Protein AF-A0A2V7BMM4-F1 (afdb_monomer)

Mean predicted aligned error: 13.3 Å

Secondary structure (DSSP, 8-state):
---------HHHHHHHHHHHHHHT--HHHHHHHHHIIIIIS-HHHHHHHHHHTTTTTTT--TT--HHHHHHHHHHHHHHHHHT--

Foldseek 3Di:
DDDD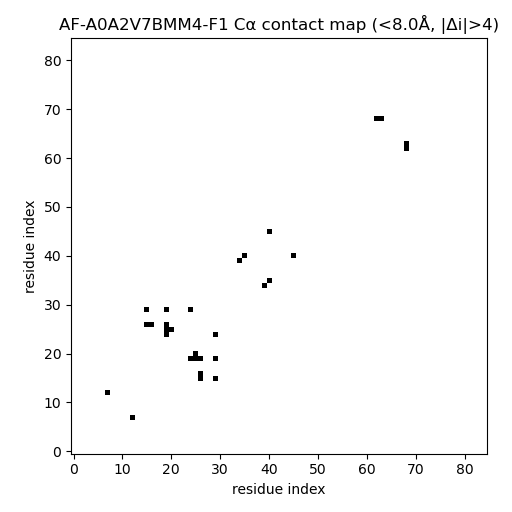DDDDDPVVVVVLVVVCVVVVHDSVVVVVVVCCVVPVCPPVNVVVVCVVCPCVCVPPPPQPDPVVSVVVVVVVVVVVVVVVD

Radius of gyration: 22.35 Å; Cα contacts (8 Å, |Δi|>4): 15; chains: 1; bounding box: 37×22×56 Å

Structure (mmCIF, N/CA/C/O backbone):
data_AF-A0A2V7BMM4-F1
#
_entry.id   AF-A0A2V7BMM4-F1
#
loop_
_atom_site.group_PDB
_atom_site.id
_atom_site.type_symbol
_atom_site.label_atom_id
_atom_site.label_alt_id
_atom_site.label_comp_id
_atom_site.label_asym_id
_atom_site.label_entity_id
_atom_site.label_seq_id
_atom_site.pdbx_PDB_ins_code
_atom_site.Cartn_x
_atom_site.Cartn_y
_atom_site.Cartn_z
_atom_site.occupancy
_atom_site.B_iso_or_equiv
_atom_site.auth_seq_id
_atom_site.auth_comp_id
_atom_site.auth_asym_id
_atom_site.auth_atom_id
_atom_site.pdbx_PDB_model_num
ATOM 1 N N . MET A 1 1 ? 10.343 -5.576 13.107 1.00 70.44 1 MET A N 1
ATOM 2 C CA . MET A 1 1 ? 9.160 -4.690 13.221 1.00 70.44 1 MET A CA 1
ATOM 3 C C . MET A 1 1 ? 9.458 -3.652 14.285 1.00 70.44 1 MET A C 1
ATOM 5 O O . MET A 1 1 ? 9.783 -4.047 15.395 1.00 70.44 1 MET A O 1
ATOM 9 N N . VAL A 1 2 ? 9.386 -2.363 13.952 1.00 90.69 2 VAL A N 1
ATOM 10 C CA . VAL A 1 2 ? 9.512 -1.267 14.928 1.00 90.69 2 VAL A CA 1
ATOM 11 C C . VAL A 1 2 ? 8.106 -0.885 15.395 1.00 90.69 2 VAL A C 1
ATOM 13 O O . VAL A 1 2 ? 7.195 -0.790 14.571 1.00 90.69 2 VAL A O 1
ATOM 16 N N . ARG A 1 3 ? 7.897 -0.724 16.709 1.00 92.88 3 ARG A N 1
ATOM 17 C CA . ARG A 1 3 ? 6.603 -0.292 17.255 1.00 92.88 3 ARG A CA 1
ATOM 18 C C . ARG A 1 3 ? 6.488 1.222 17.113 1.00 92.88 3 ARG A C 1
ATOM 20 O O . ARG A 1 3 ? 7.232 1.956 17.750 1.00 92.88 3 ARG A O 1
ATOM 27 N N . THR A 1 4 ? 5.519 1.665 16.323 1.00 93.00 4 THR A N 1
ATOM 28 C CA . THR A 1 4 ? 5.224 3.085 16.108 1.00 93.00 4 THR A CA 1
ATOM 29 C C . THR A 1 4 ? 3.823 3.390 16.616 1.00 93.00 4 THR A C 1
ATOM 31 O O . THR A 1 4 ? 2.889 2.630 16.354 1.00 93.00 4 THR A O 1
ATOM 34 N N . GLN A 1 5 ? 3.674 4.491 17.351 1.00 94.25 5 GLN A N 1
ATOM 35 C CA . GLN A 1 5 ? 2.378 4.972 17.813 1.00 94.25 5 GLN A CA 1
ATOM 36 C C . GLN A 1 5 ? 1.858 6.037 16.848 1.00 94.25 5 GLN A C 1
ATOM 38 O O . GLN A 1 5 ? 2.558 6.999 16.549 1.00 94.25 5 GLN A O 1
ATOM 43 N N . LEU A 1 6 ? 0.640 5.836 16.346 1.00 90.81 6 LEU A N 1
ATOM 44 C CA . LEU A 1 6 ? -0.025 6.726 15.401 1.00 90.81 6 LEU A CA 1
ATOM 45 C C . LEU A 1 6 ? -1.319 7.228 16.035 1.00 90.81 6 LEU A C 1
ATOM 47 O O . LEU A 1 6 ? -2.131 6.426 16.499 1.00 90.81 6 LEU A O 1
ATOM 51 N N . TYR A 1 7 ? -1.510 8.541 16.030 1.00 95.62 7 TYR A N 1
ATOM 52 C CA . TYR A 1 7 ? -2.792 9.143 16.369 1.00 95.62 7 TYR A CA 1
ATOM 53 C C . TYR A 1 7 ? -3.682 9.138 15.127 1.00 95.62 7 TYR A C 1
ATOM 55 O O . TYR A 1 7 ? -3.238 9.484 14.034 1.00 95.62 7 TYR A O 1
ATOM 63 N N . LEU A 1 8 ? -4.924 8.696 15.296 1.00 95.19 8 LEU A N 1
ATOM 64 C CA . LEU A 1 8 ? -5.923 8.602 14.239 1.00 95.19 8 LEU A CA 1
ATOM 65 C C . LEU A 1 8 ? -7.195 9.285 14.713 1.00 95.19 8 LEU A C 1
ATOM 67 O O . LEU A 1 8 ? -7.560 9.152 15.883 1.00 95.19 8 LEU A O 1
ATOM 71 N N . ASP A 1 9 ? -7.904 9.920 13.788 1.00 98.00 9 ASP A N 1
ATOM 72 C CA . ASP A 1 9 ? -9.261 10.369 14.060 1.00 98.00 9 ASP A CA 1
ATOM 73 C C . ASP A 1 9 ? -10.148 9.181 14.446 1.00 98.00 9 ASP A C 1
ATOM 75 O O . ASP A 1 9 ? -10.052 8.081 13.886 1.00 98.00 9 ASP A O 1
ATOM 79 N N . GLU A 1 10 ? -11.067 9.421 15.378 1.00 97.69 10 GLU A N 1
ATOM 80 C CA . GLU A 1 10 ? -12.006 8.418 15.887 1.00 97.69 10 GLU A CA 1
ATOM 81 C C . GLU A 1 10 ? -12.817 7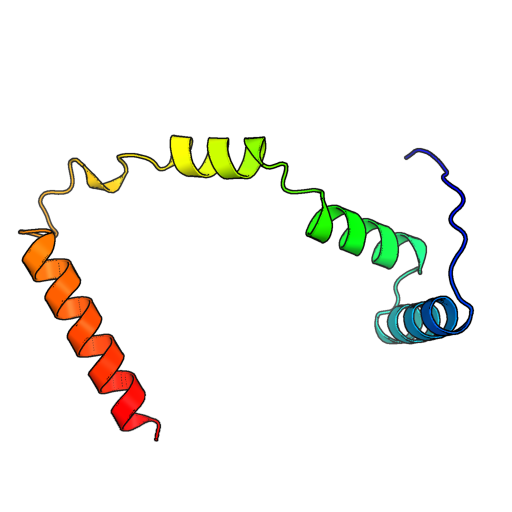.763 14.753 1.00 97.69 10 GLU A C 1
ATOM 83 O O . GLU A 1 10 ? -13.045 6.550 14.738 1.00 97.69 10 GLU A O 1
ATOM 88 N N . THR A 1 11 ? -13.200 8.545 13.741 1.00 98.00 11 THR A N 1
ATOM 89 C CA . THR A 1 11 ? -13.929 8.062 12.559 1.00 98.00 11 THR A CA 1
ATOM 90 C C . THR A 1 11 ? -13.094 7.082 11.731 1.00 98.00 11 THR A C 1
ATOM 92 O O . THR A 1 11 ? -13.590 6.026 11.321 1.00 98.00 11 THR A O 1
ATOM 95 N N . VAL A 1 12 ? -11.808 7.383 11.536 1.00 96.81 12 VAL A N 1
ATOM 96 C CA . VAL A 1 12 ? -10.850 6.528 10.824 1.00 96.81 12 VAL A CA 1
ATOM 97 C C . VAL A 1 12 ? -10.594 5.253 11.618 1.00 96.81 12 VAL A C 1
ATOM 99 O O . VAL A 1 12 ? -10.664 4.154 11.058 1.00 96.81 12 VAL A O 1
ATOM 102 N N . HIS A 1 13 ? -10.372 5.370 12.930 1.00 96.94 13 HIS A N 1
ATOM 103 C CA . HIS A 1 13 ? -10.154 4.218 13.799 1.00 96.94 13 HIS A CA 1
ATOM 104 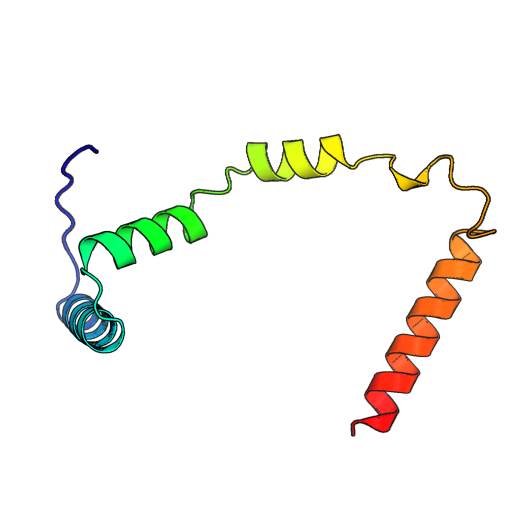C C . HIS A 1 13 ? -11.353 3.259 13.784 1.00 96.94 13 HIS A C 1
ATOM 106 O O . HIS A 1 13 ? -11.182 2.045 13.631 1.00 96.94 13 HIS A O 1
ATOM 112 N N . ARG A 1 14 ? -12.579 3.790 13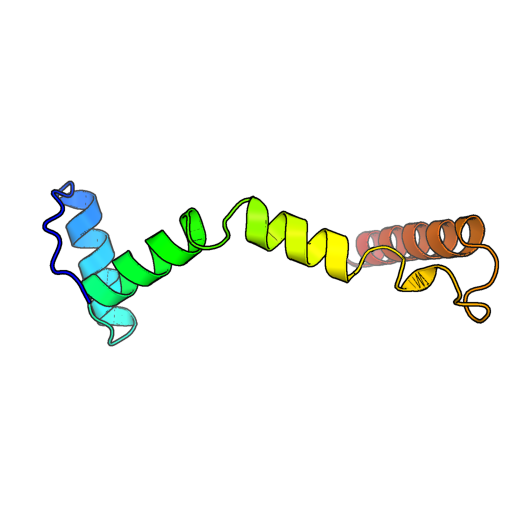.860 1.00 97.75 14 ARG A N 1
ATOM 113 C CA . ARG A 1 14 ? -13.814 2.997 13.798 1.00 97.75 14 ARG A CA 1
ATOM 114 C C . ARG A 1 14 ? -13.961 2.260 12.472 1.00 97.75 14 ARG A C 1
ATOM 116 O O . ARG A 1 14 ? -14.289 1.072 12.468 1.00 97.75 14 ARG A O 1
ATOM 123 N N . ARG A 1 15 ? -13.666 2.931 11.356 1.00 97.62 15 ARG A N 1
ATOM 124 C CA . ARG A 1 15 ? -13.689 2.317 10.021 1.00 97.62 15 ARG A CA 1
ATOM 125 C C . ARG A 1 15 ? -12.671 1.183 9.905 1.00 97.62 15 ARG A C 1
ATOM 127 O O . ARG A 1 15 ? -13.026 0.098 9.447 1.00 97.62 15 ARG A O 1
ATOM 134 N N . LEU A 1 16 ? -11.437 1.399 10.365 1.00 97.06 16 LEU A N 1
ATOM 135 C CA . LEU A 1 16 ? -10.395 0.367 10.379 1.00 97.06 16 LEU A CA 1
ATOM 136 C C . LEU A 1 16 ? -10.787 -0.825 11.252 1.00 97.06 16 LEU A C 1
ATOM 138 O O . LEU A 1 16 ? -10.588 -1.965 10.845 1.00 97.06 16 LEU A O 1
ATOM 142 N N . ARG A 1 17 ? -11.394 -0.582 12.419 1.00 97.56 17 ARG A N 1
ATOM 143 C CA . ARG A 1 17 ? -11.880 -1.647 13.306 1.00 97.56 17 ARG A CA 1
ATOM 144 C C . ARG A 1 17 ? -12.973 -2.492 12.643 1.00 97.56 17 ARG A C 1
ATOM 146 O O . ARG A 1 17 ? -12.964 -3.711 12.795 1.00 97.56 17 ARG A O 1
ATOM 153 N N . GLY A 1 18 ? -13.892 -1.866 11.906 1.00 98.06 18 GLY A N 1
ATOM 154 C CA . GLY A 1 18 ? -14.920 -2.572 11.134 1.00 98.06 18 GLY A CA 1
ATOM 155 C C . GLY A 1 18 ? -14.319 -3.464 10.045 1.00 98.06 18 GLY A C 1
ATOM 156 O O . GLY A 1 18 ? -14.624 -4.653 9.986 1.00 98.06 18 GLY A O 1
ATOM 157 N N . LEU A 1 19 ? -13.399 -2.914 9.247 1.00 97.75 19 LEU A N 1
ATOM 158 C CA . LEU A 1 19 ? -12.703 -3.655 8.187 1.00 97.75 19 LEU A CA 1
ATOM 159 C C . LEU A 1 19 ? -11.869 -4.817 8.736 1.00 97.75 19 LEU A C 1
ATOM 161 O O . LEU A 1 19 ? -11.913 -5.917 8.195 1.00 97.75 19 LEU A O 1
ATOM 165 N N . ALA A 1 20 ? -11.144 -4.585 9.830 1.00 97.69 20 ALA A N 1
ATOM 166 C CA . ALA A 1 20 ? -10.329 -5.591 10.504 1.00 97.69 20 ALA A CA 1
ATOM 167 C C . ALA A 1 20 ? -11.179 -6.799 10.922 1.00 97.69 20 ALA A C 1
ATOM 169 O O . ALA A 1 20 ? -10.848 -7.938 10.598 1.00 97.69 20 ALA A O 1
ATOM 170 N N . ARG A 1 21 ? -12.334 -6.541 11.550 1.00 97.69 21 ARG A N 1
ATOM 171 C CA . ARG A 1 21 ? -13.290 -7.586 11.940 1.00 97.69 21 ARG A CA 1
ATOM 172 C C . ARG A 1 21 ? -13.838 -8.353 10.744 1.00 97.69 21 ARG A C 1
ATOM 174 O O . ARG A 1 21 ? -13.859 -9.575 10.784 1.00 97.69 21 ARG A O 1
ATOM 181 N N . GLN A 1 22 ? -14.248 -7.646 9.692 1.00 97.75 22 GLN A N 1
ATOM 182 C CA . GLN A 1 22 ? -14.799 -8.272 8.490 1.00 97.75 22 GLN A CA 1
ATOM 183 C C . GLN A 1 22 ? -13.782 -9.193 7.798 1.00 97.75 22 GLN A C 1
ATOM 185 O O . GLN A 1 22 ? -14.164 -10.209 7.230 1.00 97.75 22 GLN A O 1
ATOM 190 N N . GLN A 1 23 ? -12.495 -8.840 7.846 1.00 96.25 23 GLN A N 1
ATOM 191 C CA . GLN A 1 23 ? -11.423 -9.575 7.170 1.00 96.25 23 GLN A CA 1
ATOM 192 C C . GLN A 1 23 ? -10.719 -10.605 8.069 1.00 96.25 23 GLN A C 1
ATOM 194 O O . GLN A 1 23 ? -9.839 -11.309 7.586 1.00 96.25 23 GLN A O 1
ATOM 199 N N . GLY A 1 24 ? -11.047 -10.675 9.365 1.00 97.00 24 GLY A N 1
ATOM 200 C CA . GLY A 1 24 ? -10.307 -11.502 10.326 1.00 97.00 24 GLY A CA 1
ATOM 201 C C . GLY A 1 24 ? -8.850 -11.056 10.515 1.00 97.00 24 GLY A C 1
ATOM 202 O O . GLY A 1 24 ? -7.989 -11.875 10.819 1.00 97.00 24 GLY A O 1
ATOM 203 N N . ARG A 1 25 ? -8.563 -9.766 10.307 1.00 97.25 25 ARG A N 1
ATOM 204 C CA . ARG A 1 25 ? -7.218 -9.172 10.381 1.00 97.25 25 ARG A CA 1
ATOM 205 C C . ARG A 1 25 ? -7.118 -8.191 11.542 1.00 97.25 25 ARG A C 1
ATOM 207 O O . ARG A 1 25 ? -8.122 -7.752 12.099 1.00 97.25 25 ARG A O 1
ATOM 214 N N . THR A 1 26 ? -5.904 -7.790 11.891 1.00 96.94 26 THR A N 1
ATOM 215 C CA . THR A 1 26 ? -5.648 -6.744 12.887 1.00 96.94 26 THR A CA 1
ATOM 216 C C . THR A 1 26 ? -5.603 -5.352 12.250 1.00 96.94 26 THR A C 1
ATOM 218 O O . THR A 1 26 ? -5.261 -5.185 11.079 1.00 96.94 26 THR A O 1
ATOM 221 N N . ILE A 1 27 ? -5.887 -4.309 13.040 1.00 95.69 27 ILE A N 1
ATOM 222 C CA . ILE A 1 27 ? -5.752 -2.912 12.583 1.00 95.69 27 ILE A CA 1
ATOM 223 C C . ILE A 1 27 ? -4.310 -2.622 12.145 1.00 95.69 27 ILE A C 1
ATOM 225 O O . ILE A 1 27 ? -4.097 -1.977 11.123 1.00 95.69 27 ILE A O 1
ATOM 229 N N . SER A 1 28 ? -3.321 -3.137 12.879 1.00 95.12 28 SER A N 1
ATOM 230 C CA . SER A 1 28 ? -1.902 -2.951 12.564 1.00 95.12 28 SER A CA 1
ATOM 231 C C . SER A 1 28 ? -1.512 -3.541 11.207 1.00 95.12 28 SER A C 1
ATOM 233 O O . SER A 1 28 ? -0.703 -2.944 10.502 1.00 95.12 28 SER A O 1
ATOM 235 N N . GLU A 1 29 ? -2.087 -4.682 10.815 1.00 95.31 29 GLU A N 1
ATOM 236 C CA . GLU A 1 29 ? -1.879 -5.260 9.481 1.00 95.31 29 GLU A CA 1
ATOM 237 C C . GLU A 1 29 ? -2.500 -4.396 8.386 1.00 95.31 29 GLU A C 1
ATOM 239 O O . GLU A 1 29 ? -1.846 -4.128 7.382 1.00 95.31 29 GLU A O 1
ATOM 244 N N . LEU A 1 30 ? -3.723 -3.899 8.592 1.00 96.56 30 LEU A N 1
ATOM 245 C CA . LEU A 1 30 ? -4.373 -3.013 7.623 1.00 96.56 30 LEU A CA 1
ATOM 246 C C . LEU A 1 30 ? -3.599 -1.708 7.424 1.00 96.56 30 LEU A C 1
ATOM 248 O O . LEU A 1 30 ? -3.421 -1.270 6.287 1.00 96.56 30 LEU A O 1
ATOM 252 N N . VAL A 1 31 ? -3.133 -1.099 8.518 1.00 95.06 31 VAL A N 1
ATOM 253 C CA . VAL A 1 31 ? -2.328 0.129 8.476 1.00 95.06 31 VAL A CA 1
ATOM 254 C C . VAL A 1 31 ? -1.007 -0.133 7.763 1.00 95.06 31 VAL A C 1
ATOM 256 O O . VAL A 1 31 ? -0.642 0.627 6.873 1.00 95.06 31 VAL A O 1
ATOM 259 N N . ARG A 1 32 ? -0.315 -1.229 8.090 1.00 93.00 32 ARG A N 1
ATOM 260 C CA . ARG A 1 32 ? 0.939 -1.602 7.424 1.00 93.00 32 ARG A CA 1
ATOM 261 C C . ARG A 1 32 ? 0.748 -1.780 5.923 1.00 93.00 32 ARG A C 1
ATOM 263 O O . ARG A 1 32 ? 1.477 -1.169 5.153 1.00 93.00 32 ARG A O 1
ATOM 270 N N . ASP A 1 33 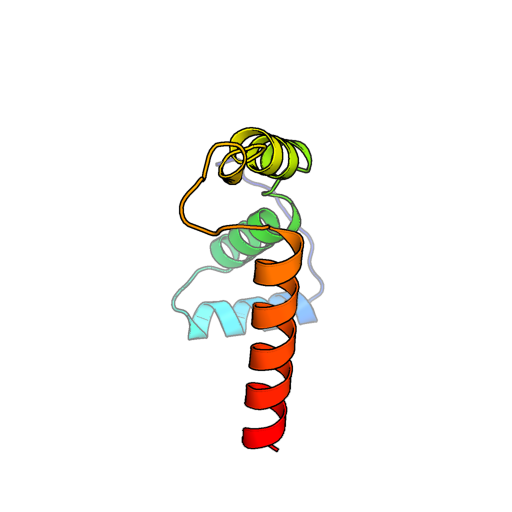? -0.243 -2.560 5.512 1.00 92.50 33 ASP A N 1
ATOM 271 C CA . ASP A 1 33 ? -0.533 -2.794 4.099 1.00 92.50 33 ASP A CA 1
ATOM 272 C C . ASP A 1 33 ? -0.898 -1.497 3.370 1.00 92.50 33 ASP A C 1
ATOM 274 O O . ASP A 1 33 ? -0.516 -1.296 2.219 1.00 92.50 33 ASP A O 1
ATOM 278 N N . ALA A 1 34 ? -1.649 -0.607 4.023 1.00 92.75 34 ALA A N 1
ATOM 279 C CA . ALA A 1 34 ? -1.983 0.695 3.463 1.00 92.75 34 ALA A CA 1
ATOM 280 C C . ALA A 1 34 ? -0.733 1.564 3.277 1.00 92.75 34 ALA A C 1
ATOM 282 O O . ALA A 1 34 ? -0.575 2.153 2.212 1.00 92.75 34 ALA A O 1
ATOM 283 N N . LEU A 1 35 ? 0.171 1.594 4.261 1.00 90.88 35 LEU A N 1
ATOM 284 C CA . LEU A 1 35 ? 1.437 2.323 4.172 1.00 90.88 35 LEU A CA 1
ATOM 285 C C . LEU A 1 35 ? 2.352 1.746 3.089 1.00 90.88 35 LEU A C 1
ATOM 287 O O . LEU A 1 35 ? 2.921 2.509 2.319 1.00 90.88 35 LEU A O 1
ATOM 291 N N . VAL A 1 36 ? 2.445 0.421 2.963 1.00 87.12 36 VAL A N 1
ATOM 292 C CA . VAL A 1 36 ? 3.206 -0.228 1.881 1.00 87.12 36 VAL A CA 1
ATOM 293 C C . VAL A 1 36 ? 2.587 0.073 0.516 1.00 87.12 36 VAL A C 1
ATOM 295 O O . VAL A 1 36 ? 3.303 0.349 -0.436 1.00 87.12 36 VAL A O 1
ATOM 298 N N . ARG A 1 37 ? 1.260 0.096 0.381 1.00 84.38 37 ARG A N 1
ATOM 299 C CA . ARG A 1 37 ? 0.640 0.496 -0.893 1.00 84.38 37 ARG A CA 1
ATOM 300 C C . ARG A 1 37 ? 0.847 1.974 -1.219 1.00 84.38 37 ARG A C 1
ATOM 302 O O . ARG A 1 37 ? 0.996 2.310 -2.387 1.00 84.38 37 ARG A O 1
ATOM 309 N N . ALA A 1 38 ? 0.815 2.842 -0.210 1.00 86.25 38 ALA A N 1
ATOM 310 C CA . ALA A 1 38 ? 0.937 4.285 -0.394 1.00 86.25 38 ALA A CA 1
ATOM 311 C C . ALA A 1 38 ? 2.388 4.737 -0.620 1.00 86.25 38 ALA A C 1
ATOM 313 O O . ALA A 1 38 ? 2.620 5.657 -1.397 1.00 86.25 38 ALA A O 1
ATOM 314 N N . TYR A 1 39 ? 3.345 4.089 0.048 1.00 82.56 39 TYR A N 1
ATOM 315 C CA . TYR A 1 39 ? 4.742 4.528 0.124 1.00 82.56 39 TYR A CA 1
ATOM 316 C C . TYR A 1 39 ? 5.766 3.417 -0.143 1.00 82.56 39 TYR A C 1
ATOM 318 O O . TYR A 1 39 ? 6.954 3.698 -0.231 1.00 82.56 39 TYR A O 1
ATOM 326 N N . GLY A 1 40 ? 5.338 2.157 -0.219 1.00 70.19 40 GLY A N 1
ATOM 327 C CA . GLY A 1 40 ? 6.230 1.000 -0.333 1.00 70.19 40 GLY A CA 1
ATOM 328 C C . GLY A 1 40 ? 6.799 0.787 -1.730 1.00 70.19 40 GLY A C 1
ATOM 329 O O . GLY A 1 40 ? 7.904 0.279 -1.828 1.00 70.19 40 GLY A O 1
ATOM 330 N N . ALA A 1 41 ? 6.116 1.238 -2.787 1.00 62.47 41 ALA A N 1
ATOM 331 C CA . ALA A 1 41 ? 6.769 1.419 -4.078 1.00 62.47 41 ALA A CA 1
ATOM 332 C C . ALA A 1 41 ? 7.538 2.742 -4.023 1.00 62.47 41 ALA A C 1
ATOM 334 O O . ALA A 1 41 ? 6.974 3.807 -4.293 1.00 62.47 41 ALA A O 1
ATOM 335 N N . GLY A 1 42 ? 8.813 2.681 -3.639 1.00 64.25 42 GLY A N 1
ATOM 336 C CA . GLY A 1 42 ? 9.704 3.821 -3.821 1.00 64.25 42 GLY A CA 1
ATOM 337 C C . GLY A 1 42 ? 9.671 4.245 -5.291 1.00 64.25 42 GLY A C 1
ATOM 338 O O . GLY A 1 42 ? 9.581 3.390 -6.178 1.00 64.25 42 GLY A O 1
ATOM 339 N N . ALA A 1 43 ? 9.727 5.551 -5.566 1.00 61.44 43 ALA A N 1
ATOM 340 C CA . ALA A 1 43 ? 9.891 6.046 -6.936 1.00 61.44 43 ALA A CA 1
ATOM 341 C C . ALA A 1 43 ? 11.042 5.305 -7.644 1.00 61.44 43 ALA A C 1
ATOM 343 O O . ALA A 1 43 ? 10.887 4.899 -8.792 1.00 61.44 43 ALA A O 1
ATOM 344 N N . ASP A 1 44 ? 12.096 4.995 -6.888 1.00 67.06 44 ASP A N 1
ATOM 345 C CA . ASP A 1 44 ? 13.265 4.227 -7.305 1.00 67.06 44 ASP A CA 1
ATOM 346 C C . ASP A 1 44 ? 12.952 2.770 -7.669 1.00 67.06 44 ASP A C 1
ATOM 348 O O . ASP A 1 44 ? 13.512 2.258 -8.627 1.00 67.06 44 ASP A O 1
ATOM 352 N N . GLU A 1 45 ? 12.050 2.080 -6.964 1.00 70.62 45 GLU A N 1
ATOM 353 C CA . GLU A 1 45 ? 11.696 0.687 -7.284 1.00 70.62 45 GLU A CA 1
ATOM 354 C C . GLU A 1 45 ? 10.813 0.622 -8.535 1.00 70.62 45 GLU A C 1
ATOM 356 O O . GLU A 1 45 ? 10.972 -0.253 -9.392 1.00 70.62 45 GLU A O 1
ATOM 361 N N . ARG A 1 46 ? 9.914 1.601 -8.694 1.00 69.94 46 ARG A N 1
ATOM 362 C CA . ARG A 1 46 ? 9.116 1.751 -9.912 1.00 69.94 46 ARG A CA 1
ATOM 363 C C . ARG A 1 46 ? 9.990 2.139 -11.102 1.00 69.94 46 ARG A C 1
ATOM 365 O O . ARG A 1 46 ? 9.823 1.566 -12.175 1.00 69.94 46 ARG A O 1
ATOM 372 N N . GLU A 1 47 ? 10.919 3.073 -10.921 1.00 78.31 47 GLU A N 1
ATOM 373 C CA . GLU A 1 47 ? 11.901 3.449 -11.937 1.00 78.31 47 GLU A CA 1
ATOM 374 C C . GLU A 1 47 ? 12.816 2.271 -12.281 1.00 78.31 47 GLU A C 1
ATOM 376 O O . GLU A 1 47 ? 12.948 1.942 -13.455 1.00 78.31 47 GLU A O 1
ATOM 381 N N . ALA A 1 48 ? 13.365 1.569 -11.289 1.00 80.00 48 ALA A N 1
ATOM 382 C CA . ALA A 1 48 ? 14.195 0.385 -11.491 1.00 80.00 48 ALA A CA 1
ATOM 383 C C . ALA A 1 48 ? 13.438 -0.719 -12.234 1.00 80.00 48 ALA A C 1
ATOM 385 O O . ALA A 1 48 ? 13.988 -1.328 -13.146 1.00 80.00 48 ALA A O 1
ATOM 386 N N . THR A 1 49 ? 12.160 -0.937 -11.914 1.00 81.69 49 THR A N 1
ATOM 387 C CA . THR A 1 49 ? 11.308 -1.885 -12.643 1.00 81.69 49 THR A CA 1
ATOM 388 C C . THR A 1 49 ? 11.123 -1.453 -14.097 1.00 81.69 49 THR A C 1
ATOM 390 O O . THR A 1 49 ? 11.267 -2.273 -15.000 1.00 81.69 49 THR A O 1
ATOM 393 N N . LEU A 1 50 ? 10.840 -0.168 -14.347 1.00 83.88 50 LEU A N 1
ATOM 394 C CA . LEU A 1 50 ? 10.697 0.374 -15.702 1.00 83.88 50 LEU A CA 1
ATOM 395 C C . LEU A 1 50 ? 12.005 0.288 -16.500 1.00 83.88 50 LEU A C 1
ATOM 397 O O . LEU A 1 50 ? 11.964 -0.045 -17.681 1.00 83.88 50 LEU A O 1
ATOM 401 N N . ARG A 1 51 ? 13.151 0.528 -15.855 1.00 85.06 51 ARG A N 1
ATOM 402 C CA . ARG A 1 51 ? 14.490 0.348 -16.432 1.00 85.06 51 ARG A CA 1
ATOM 403 C C . ARG A 1 51 ? 14.794 -1.116 -16.726 1.00 85.06 51 ARG A C 1
ATOM 405 O O . 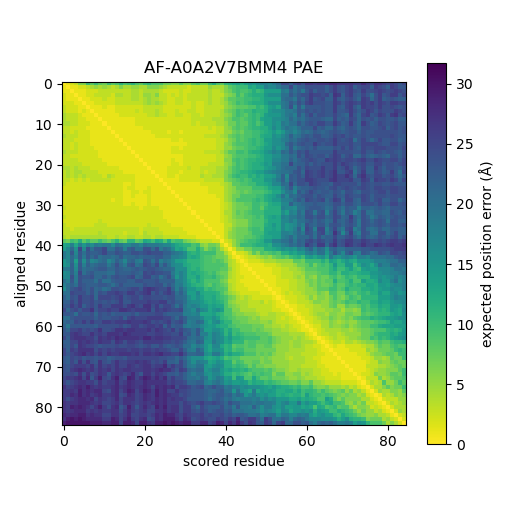ARG A 1 51 ? 15.322 -1.419 -17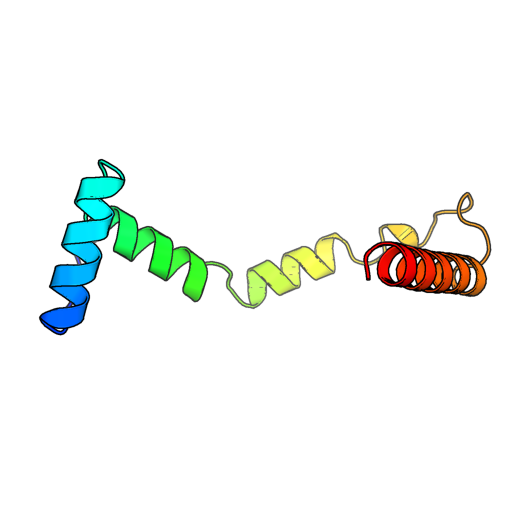.787 1.00 85.06 51 ARG A O 1
ATOM 412 N N . ALA A 1 52 ? 14.424 -2.031 -15.834 1.00 84.38 52 ALA A N 1
ATOM 413 C CA . ALA A 1 52 ? 14.663 -3.463 -16.008 1.00 84.38 52 ALA A CA 1
ATOM 414 C C . ALA A 1 52 ? 13.877 -4.061 -17.186 1.00 84.38 52 ALA A C 1
ATOM 416 O O . ALA A 1 52 ? 14.332 -5.021 -17.803 1.00 84.38 52 ALA A O 1
ATOM 417 N N . ILE A 1 53 ? 12.709 -3.499 -17.511 1.00 86.06 53 ILE A N 1
ATOM 418 C CA . ILE A 1 53 ? 11.899 -3.919 -18.668 1.00 86.06 53 ILE A CA 1
ATOM 419 C C . ILE A 1 53 ? 12.123 -3.041 -19.910 1.00 86.06 53 ILE A C 1
ATOM 421 O O . ILE A 1 53 ? 11.511 -3.283 -20.956 1.00 86.06 53 ILE A O 1
ATOM 425 N N . GLU A 1 54 ? 12.978 -2.018 -19.817 1.00 85.00 54 GLU A N 1
ATOM 426 C CA . GLU A 1 54 ? 13.329 -1.149 -20.937 1.00 85.00 54 GLU A CA 1
ATOM 427 C C . GLU A 1 54 ? 13.999 -1.980 -22.038 1.00 85.00 54 GLU A C 1
ATOM 429 O O . GLU A 1 54 ? 14.938 -2.732 -21.803 1.00 85.00 54 GLU A O 1
ATOM 434 N N . GLY A 1 55 ? 13.504 -1.869 -23.270 1.00 81.69 55 GLY A N 1
ATOM 435 C CA . GLY A 1 55 ? 14.076 -2.603 -24.400 1.00 81.69 55 GLY A CA 1
ATOM 436 C C . GLY A 1 55 ? 13.689 -4.083 -24.485 1.00 81.69 55 GLY A C 1
ATOM 437 O O . GLY A 1 55 ? 14.087 -4.724 -25.450 1.00 81.69 55 GLY A O 1
ATOM 438 N N . LEU A 1 56 ? 12.833 -4.601 -23.592 1.00 84.25 56 LEU A N 1
ATOM 439 C CA . LEU A 1 56 ? 12.319 -5.984 -23.645 1.00 84.25 56 LEU A CA 1
ATOM 440 C C . LEU A 1 56 ? 11.717 -6.363 -25.017 1.00 84.25 56 LEU A C 1
ATOM 442 O O . LEU A 1 56 ? 11.688 -7.528 -25.399 1.00 84.25 56 LEU A O 1
ATOM 446 N N . TRP A 1 57 ? 11.236 -5.373 -25.770 1.00 78.19 57 TRP A N 1
ATOM 447 C CA . TRP A 1 57 ? 10.603 -5.547 -27.079 1.00 78.19 57 TRP A CA 1
ATOM 448 C C . TRP A 1 57 ? 11.468 -5.043 -28.244 1.00 78.19 57 TRP A C 1
ATOM 450 O O . TRP A 1 57 ? 10.988 -5.009 -29.373 1.00 78.19 57 TRP A O 1
ATOM 460 N N . ARG A 1 58 ? 12.718 -4.626 -27.990 1.00 80.50 58 ARG A N 1
ATOM 461 C CA . ARG A 1 58 ? 13.596 -4.008 -28.999 1.00 80.50 58 ARG A CA 1
ATOM 462 C C . ARG A 1 58 ? 13.948 -4.975 -30.129 1.00 80.50 58 ARG A C 1
ATOM 464 O O . ARG A 1 58 ? 13.912 -4.575 -31.286 1.00 80.50 58 ARG A O 1
ATOM 471 N N . ASP A 1 59 ? 14.210 -6.233 -29.789 1.00 82.44 59 ASP A N 1
ATOM 472 C CA . ASP A 1 59 ? 14.724 -7.234 -30.735 1.00 82.44 59 ASP A CA 1
ATOM 473 C C . ASP A 1 59 ? 13.644 -8.216 -31.212 1.00 82.44 59 ASP A C 1
ATOM 475 O O . ASP A 1 59 ? 13.925 -9.239 -31.838 1.00 82.44 59 ASP A O 1
ATOM 479 N N . ARG A 1 60 ? 12.376 -7.918 -30.917 1.00 83.19 60 ARG A N 1
ATOM 480 C CA . ARG A 1 60 ? 11.253 -8.750 -31.339 1.00 83.19 60 ARG A CA 1
ATOM 481 C C . ARG A 1 60 ? 10.944 -8.540 -32.820 1.00 83.19 60 ARG A C 1
ATOM 483 O O . ARG A 1 60 ? 10.412 -7.507 -33.215 1.00 83.19 60 ARG A O 1
ATOM 490 N N . THR A 1 61 ? 11.197 -9.562 -33.628 1.00 82.62 61 THR A N 1
ATOM 491 C CA . THR A 1 61 ? 10.962 -9.546 -35.082 1.00 82.62 61 THR A CA 1
ATOM 492 C C . THR A 1 61 ? 9.596 -10.107 -35.494 1.00 82.62 61 THR A C 1
ATOM 494 O O . THR A 1 61 ? 9.144 -9.898 -36.616 1.00 82.62 61 THR A O 1
ATOM 497 N N . ASP A 1 62 ? 8.889 -10.767 -34.580 1.00 85.75 62 ASP A N 1
ATOM 498 C CA . ASP A 1 62 ? 7.643 -11.506 -34.820 1.00 85.75 62 ASP A CA 1
ATOM 499 C C . ASP A 1 62 ? 6.361 -10.647 -34.728 1.00 85.75 62 ASP A C 1
ATOM 501 O O . ASP A 1 62 ? 5.291 -11.085 -35.141 1.00 85.75 62 ASP A O 1
ATOM 505 N N . ILE A 1 63 ? 6.440 -9.409 -34.224 1.00 80.50 63 ILE A N 1
ATOM 506 C CA . ILE A 1 63 ? 5.300 -8.459 -34.176 1.00 80.50 63 ILE A CA 1
ATOM 507 C C . ILE A 1 63 ? 5.156 -7.585 -35.429 1.00 80.50 63 ILE A C 1
ATOM 509 O O . ILE A 1 63 ? 4.144 -6.885 -35.577 1.00 80.50 63 ILE A O 1
ATOM 513 N N . GLY A 1 64 ? 6.126 -7.643 -36.345 1.00 80.75 64 GLY A N 1
ATOM 514 C CA . GLY A 1 64 ? 6.198 -6.755 -37.505 1.00 80.75 64 GLY A CA 1
ATOM 515 C C . GLY A 1 64 ? 6.371 -5.284 -37.109 1.00 80.75 64 GLY A C 1
ATOM 516 O O . GLY A 1 64 ? 6.859 -4.977 -36.025 1.00 80.75 64 GLY A O 1
ATOM 517 N N . ASP A 1 65 ? 5.961 -4.360 -37.985 1.00 84.94 65 ASP A N 1
ATOM 518 C CA . ASP A 1 65 ? 6.052 -2.919 -37.713 1.00 84.94 65 ASP A CA 1
ATOM 519 C C . ASP A 1 65 ? 5.284 -2.523 -36.438 1.00 84.94 65 ASP A C 1
ATOM 521 O O . ASP A 1 65 ? 4.055 -2.659 -36.354 1.00 84.94 65 ASP A O 1
ATOM 525 N N . THR A 1 66 ? 6.018 -1.964 -35.472 1.00 82.06 66 THR A N 1
ATOM 526 C CA . THR A 1 66 ? 5.505 -1.480 -34.186 1.00 82.06 66 THR A CA 1
ATOM 527 C C . THR A 1 66 ? 4.340 -0.512 -34.369 1.00 82.06 66 THR A C 1
ATOM 529 O O . THR A 1 66 ? 3.330 -0.604 -33.665 1.00 82.06 66 THR A O 1
ATOM 532 N N . SER A 1 67 ? 4.427 0.396 -35.346 1.00 83.50 67 SER A N 1
ATOM 533 C CA . SER A 1 67 ? 3.380 1.395 -35.583 1.00 83.50 67 SER A CA 1
ATOM 534 C C . SER A 1 67 ? 2.075 0.751 -36.053 1.00 83.50 67 SER A C 1
ATOM 536 O O . SER A 1 67 ? 0.988 1.106 -35.581 1.00 83.50 67 SER A O 1
ATOM 538 N N . GLY A 1 68 ? 2.164 -0.208 -36.972 1.00 87.00 68 GLY A N 1
ATOM 539 C CA . GLY A 1 68 ? 1.043 -0.999 -37.460 1.00 87.00 68 GLY A CA 1
ATOM 540 C C . GLY A 1 68 ? 0.443 -1.889 -36.375 1.00 87.00 68 GLY A C 1
ATOM 541 O O . GLY A 1 68 ? -0.783 -1.941 -36.237 1.00 87.00 68 GLY A O 1
ATOM 542 N N . TYR A 1 69 ? 1.289 -2.533 -35.570 1.00 84.88 69 TYR A N 1
ATOM 543 C CA . TYR A 1 69 ? 0.870 -3.355 -34.437 1.00 84.88 69 TYR A CA 1
ATOM 544 C C . TYR A 1 69 ? 0.048 -2.547 -33.422 1.00 84.88 69 TYR A C 1
ATOM 546 O O . TYR A 1 69 ? -1.102 -2.895 -33.137 1.00 84.88 69 TYR A O 1
ATOM 554 N N . VAL A 1 70 ? 0.562 -1.399 -32.965 1.00 86.44 70 VAL A N 1
ATOM 555 C CA . VAL A 1 70 ? -0.141 -0.524 -32.008 1.00 86.44 70 VAL A CA 1
ATOM 556 C C . VAL A 1 70 ? -1.445 0.029 -32.597 1.00 86.44 70 VAL A C 1
ATOM 558 O O . VAL A 1 70 ? -2.464 0.100 -31.903 1.00 86.44 70 VAL A O 1
ATOM 561 N N . ARG A 1 71 ? -1.462 0.389 -33.890 1.00 86.81 71 ARG A N 1
ATOM 562 C CA . ARG A 1 71 ? -2.684 0.852 -34.575 1.00 86.81 71 ARG A CA 1
ATOM 563 C C . ARG A 1 71 ? -3.765 -0.226 -34.668 1.00 86.81 71 ARG A C 1
ATOM 565 O O . ARG A 1 71 ? -4.947 0.116 -34.603 1.00 86.81 71 ARG A O 1
ATOM 572 N N . ARG A 1 72 ? -3.407 -1.504 -34.842 1.00 86.25 72 ARG A N 1
ATOM 573 C CA . ARG A 1 72 ? -4.373 -2.619 -34.784 1.00 86.25 72 ARG A CA 1
ATOM 574 C C . ARG A 1 72 ? -4.949 -2.752 -33.377 1.00 86.25 72 ARG A C 1
ATOM 576 O O . ARG A 1 72 ? -6.159 -2.619 -33.222 1.00 86.25 72 ARG A O 1
ATOM 583 N N . LEU A 1 73 ? -4.081 -2.826 -32.366 1.00 85.62 73 LEU A N 1
ATOM 584 C CA . LEU A 1 73 ? -4.483 -2.969 -30.965 1.00 85.62 73 LEU A CA 1
ATOM 585 C C . LEU A 1 73 ? -5.478 -1.879 -30.527 1.00 85.62 73 LEU A C 1
ATOM 587 O O . LEU A 1 73 ? -6.514 -2.174 -29.939 1.00 85.62 73 LEU A O 1
ATOM 591 N N . ARG A 1 74 ? -5.215 -0.607 -30.865 1.00 83.75 74 ARG A N 1
ATOM 592 C CA . ARG A 1 74 ? -6.126 0.504 -30.530 1.00 83.75 74 ARG A CA 1
ATOM 593 C C . ARG A 1 74 ? -7.497 0.358 -31.192 1.00 83.75 74 ARG A C 1
ATOM 595 O O . ARG 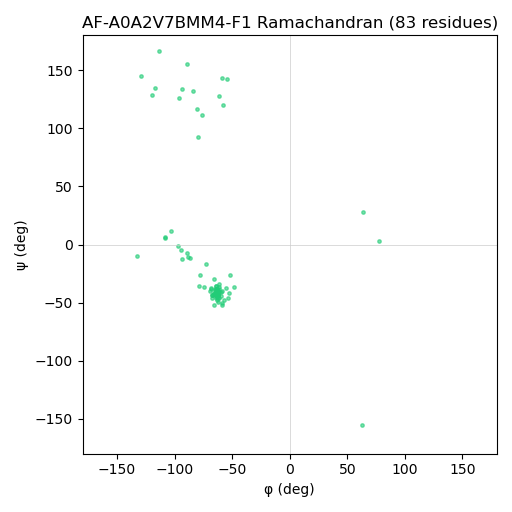A 1 74 ? -8.512 0.592 -30.537 1.00 83.75 74 ARG A O 1
ATOM 602 N N . ARG A 1 75 ? -7.546 -0.034 -32.470 1.00 82.44 75 ARG A N 1
ATOM 603 C CA . ARG A 1 75 ? -8.814 -0.245 -33.191 1.00 82.44 75 ARG A CA 1
ATOM 604 C C . ARG A 1 75 ? -9.633 -1.375 -32.573 1.00 82.44 75 ARG A C 1
ATOM 606 O O . ARG A 1 75 ? -10.846 -1.221 -32.429 1.00 82.44 75 ARG A O 1
ATOM 613 N N . ASP A 1 76 ? -8.977 -2.451 -32.157 1.00 76.31 76 ASP A N 1
ATOM 614 C CA . ASP A 1 76 ? -9.640 -3.605 -31.550 1.00 76.31 76 ASP A CA 1
ATOM 615 C C . ASP A 1 76 ? -10.196 -3.270 -30.159 1.00 76.31 76 ASP A C 1
ATOM 617 O O . ASP A 1 76 ? -11.350 -3.588 -29.865 1.00 76.31 76 ASP A O 1
ATOM 621 N N . THR A 1 77 ? -9.463 -2.500 -29.348 1.00 71.38 77 THR A N 1
ATOM 622 C CA . THR A 1 77 ? -9.950 -2.007 -28.046 1.00 71.38 77 THR A CA 1
ATOM 623 C C . THR A 1 77 ? -11.157 -1.071 -28.189 1.00 71.38 77 THR A C 1
ATOM 625 O O . THR A 1 77 ? -12.101 -1.145 -27.399 1.00 71.38 77 THR A O 1
ATOM 628 N N . HIS A 1 78 ? -11.181 -0.207 -29.212 1.00 64.50 78 HIS A N 1
ATOM 629 C CA . HIS A 1 78 ? -12.349 0.635 -29.501 1.00 64.50 78 HIS A CA 1
ATOM 630 C C . HIS A 1 78 ? -13.557 -0.179 -29.988 1.00 64.50 78 HIS A C 1
ATOM 632 O O . HIS A 1 78 ? -14.687 0.125 -29.600 1.00 64.50 78 HIS A O 1
ATOM 638 N N . ARG A 1 79 ? -13.340 -1.225 -30.799 1.00 60.69 79 ARG A N 1
ATOM 639 C CA . ARG A 1 79 ? -14.402 -2.157 -31.218 1.00 60.69 79 ARG A CA 1
ATOM 640 C C . ARG A 1 79 ? -14.991 -2.930 -30.041 1.00 60.69 79 ARG A C 1
ATOM 642 O O . ARG A 1 79 ? -16.208 -3.068 -29.973 1.00 60.69 79 ARG A O 1
ATOM 649 N N . LEU A 1 80 ? -14.152 -3.401 -29.119 1.00 61.06 80 LEU A N 1
ATOM 650 C CA . LEU A 1 80 ? -14.584 -4.124 -27.921 1.00 61.06 80 LEU A CA 1
ATOM 651 C C . LEU A 1 80 ? -15.446 -3.247 -27.006 1.00 61.06 80 LEU A C 1
ATOM 653 O O . LEU A 1 80 ? -16.526 -3.671 -26.611 1.00 61.06 80 LEU A O 1
ATOM 657 N N . ARG A 1 81 ? -15.040 -1.996 -26.753 1.00 60.66 81 ARG A N 1
ATOM 658 C CA . ARG A 1 81 ? -15.834 -1.061 -25.933 1.00 60.66 81 ARG A CA 1
ATOM 659 C C . ARG A 1 81 ? -17.183 -0.700 -26.554 1.00 60.66 81 ARG A C 1
ATOM 661 O O . ARG A 1 81 ? -18.153 -0.558 -25.828 1.00 60.66 81 ARG A O 1
ATOM 668 N N . ARG A 1 82 ? -17.265 -0.586 -27.885 1.00 59.62 82 ARG A N 1
ATOM 669 C CA . ARG A 1 82 ? -18.534 -0.330 -28.596 1.00 59.62 82 ARG A CA 1
ATOM 670 C C . ARG A 1 82 ? -19.486 -1.528 -28.634 1.00 59.62 82 ARG A C 1
ATOM 672 O O . ARG A 1 82 ? -20.645 -1.338 -28.956 1.00 59.62 82 ARG A O 1
ATOM 679 N N . ARG A 1 83 ? -19.006 -2.746 -28.366 1.00 58.47 83 ARG A N 1
ATOM 680 C CA . ARG A 1 83 ? -19.845 -3.954 -28.262 1.00 58.47 83 ARG A CA 1
ATOM 681 C C . ARG A 1 83 ? -20.390 -4.194 -26.850 1.00 58.47 83 ARG A C 1
ATOM 683 O O . ARG A 1 83 ? -21.211 -5.084 -26.680 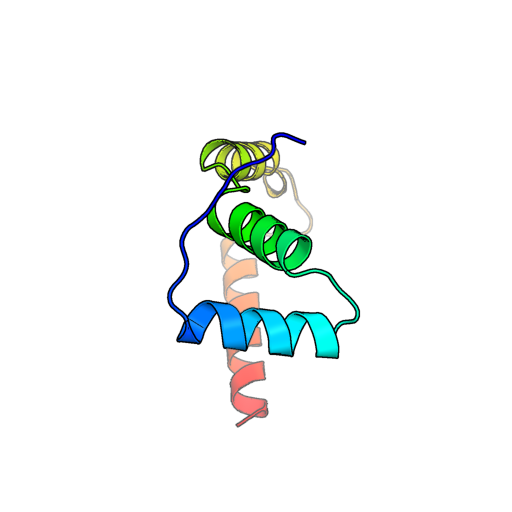1.00 58.47 83 ARG A O 1
ATOM 690 N N . GLN A 1 84 ? -19.896 -3.457 -25.857 1.00 54.88 84 GLN A N 1
ATOM 691 C CA . GLN A 1 84 ? -20.274 -3.583 -24.444 1.00 54.88 84 GLN A CA 1
ATOM 692 C C . GLN A 1 84 ? -21.129 -2.403 -23.942 1.00 54.88 84 GLN A C 1
ATOM 694 O O . GLN A 1 84 ? -21.397 -2.323 -22.746 1.00 54.88 84 GLN A O 1
ATOM 699 N N . ALA A 1 85 ? -21.529 -1.500 -24.840 1.00 50.03 85 ALA A N 1
ATOM 700 C CA . ALA A 1 85 ? -22.459 -0.395 -24.614 1.00 50.03 85 ALA A CA 1
ATOM 701 C C . ALA A 1 85 ? -23.681 -0.597 -25.513 1.00 50.03 85 ALA A C 1
ATOM 703 O O . ALA A 1 85 ? -24.789 -0.235 -25.069 1.00 50.03 85 ALA A O 1
#

Solvent-accessible surface area (backbone atoms only — not comparable to full-atom values): 5274 Å² total; per-residue (Å²): 137,83,93,77,90,79,90,70,57,69,71,57,51,51,51,42,53,52,53,16,62,76,68,78,48,52,55,68,56,55,51,50,53,49,47,41,71,75,59,56,67,39,71,64,55,52,48,49,51,54,57,73,55,55,66,76,67,70,84,58,74,87,66,58,58,65,68,61,44,54,55,49,54,54,53,52,55,53,53,54,56,65,73,75,110

pLDDT: mean 84.3, std 12.3, range [50.03, 98.06]

Sequence (85 aa):
MVRTQLYLDETVHRRLRGLARQQGRTISELVRDALVRAYGAGADEREATLRAIEGLWRDRTDIGDTSGYVRRLRRDTHRLRRRQA

Nearest PDB structures (foldseek):
  3h87-assembly1_C  TM=5.766E-01  e=2.215E+00  Mycobacterium tuberculosis H37Rv
  7vp5-assembly1_A  TM=5.875E-01  e=6.256E+00  Arabidopsis thaliana